Protein AF-A0A930WWF2-F1 (afdb_monomer_lite)

Sequence (148 aa):
MKTGYKEMLRNRLPDYVDLALKWCKVKELWINHVYDSQINIYADKQERYNATRIALGLSSKERIFKFEDSIDWVWVSEEEKERLKPAIGWINFFKANFPYIENKWKVNLSLGKTEQEFIDELSSGYLKTVNDSVKNKLAVFITNYLKK

Foldseek 3Di:
DDDDLLVLLQPLADPLLNLLCVVLVCSVVLSVQLCVPFQVPDPDPVSSVQSSCVLRCNDPPGNDHDSVVSGPPVPDDPVSCVSCVSSNVSSVLCVVCVVVLLVVLVVCVVVVHDLVVSLVCCLVPSCVVPDPVCSSVSSVSSSVSSVD

Secondary structure (DSSP, 8-state):
---SHHHHHHHSS-HHHHHHHHHTT-HHHHHHHHIIIIITT-SSHHHHHHHHHHHTT--SS-----TTTTS-TTSS-HHHHHHHHHHHHHHHHHHHHHHHHHHHHHHHHHTT--HHHHHHHHHHTTTTTS-HHHHHHHHHHHHHHHT-

Structure (mmCIF, N/CA/C/O backbone):
data_AF-A0A930WWF2-F1
#
_entry.id   AF-A0A930WWF2-F1
#
loop_
_atom_site.group_PDB
_atom_site.id
_atom_site.type_symbol
_atom_site.label_atom_id
_atom_site.label_alt_id
_atom_site.label_comp_id
_atom_site.label_asym_id
_atom_site.label_entity_id
_atom_site.label_seq_id
_atom_site.pdbx_PDB_ins_code
_atom_site.Cartn_x
_atom_site.Cartn_y
_atom_site.Cartn_z
_atom_site.occupancy
_atom_site.B_iso_or_equiv
_atom_site.auth_seq_id
_atom_site.auth_comp_id
_atom_site.auth_asym_id
_atom_site.auth_atom_id
_atom_site.pdbx_PDB_model_num
ATOM 1 N N . MET A 1 1 ? 1.143 21.189 -9.624 1.00 46.91 1 MET A N 1
ATOM 2 C CA . MET A 1 1 ? 0.984 19.718 -9.560 1.00 46.91 1 MET A CA 1
ATOM 3 C C . MET A 1 1 ? 2.210 19.080 -10.180 1.00 46.91 1 MET A C 1
ATOM 5 O O . MET A 1 1 ? 2.611 19.525 -11.248 1.00 46.91 1 MET A O 1
ATOM 9 N N . LYS A 1 2 ? 2.823 18.088 -9.525 1.00 57.47 2 LYS A N 1
ATOM 10 C CA . LYS A 1 2 ? 3.831 17.254 -10.192 1.00 57.47 2 LYS A CA 1
ATOM 11 C C . LYS A 1 2 ? 3.114 16.425 -11.266 1.00 57.47 2 LYS A C 1
ATOM 13 O O . LYS A 1 2 ? 1.970 16.028 -11.065 1.00 57.47 2 LYS A O 1
ATOM 18 N N . THR A 1 3 ? 3.735 16.238 -12.423 1.00 73.44 3 THR A N 1
ATOM 19 C CA . THR A 1 3 ? 3.170 15.503 -13.566 1.00 73.44 3 THR A CA 1
ATOM 20 C C . THR A 1 3 ? 4.137 14.392 -13.984 1.00 73.44 3 THR A C 1
ATOM 22 O O . THR A 1 3 ? 5.328 14.464 -13.690 1.00 73.44 3 THR A O 1
ATOM 25 N N . GLY A 1 4 ? 3.630 13.338 -14.636 1.00 89.25 4 GLY A N 1
ATOM 26 C CA . GLY A 1 4 ? 4.449 12.246 -15.184 1.00 89.25 4 GLY A CA 1
ATOM 27 C C . GLY A 1 4 ? 4.022 10.842 -14.745 1.00 89.25 4 GLY A C 1
ATOM 28 O O . GLY A 1 4 ? 3.125 10.669 -13.921 1.00 89.25 4 GLY A O 1
ATOM 29 N N . TYR A 1 5 ? 4.678 9.823 -15.304 1.00 93.06 5 TYR A N 1
ATOM 30 C CA . TYR A 1 5 ? 4.306 8.417 -15.101 1.00 93.06 5 TYR A CA 1
ATOM 31 C C . TYR A 1 5 ? 4.549 7.928 -13.667 1.00 93.06 5 TYR A C 1
ATOM 33 O O . TYR A 1 5 ? 3.675 7.276 -13.103 1.00 93.06 5 TYR A O 1
ATOM 41 N N . LYS A 1 6 ? 5.658 8.327 -13.019 1.00 94.44 6 LYS A N 1
ATOM 42 C CA . LYS A 1 6 ? 5.884 8.046 -11.585 1.00 94.44 6 LYS A CA 1
ATOM 43 C C . LYS A 1 6 ? 4.781 8.641 -10.701 1.00 94.44 6 LYS A C 1
ATOM 45 O O . LYS A 1 6 ? 4.372 8.030 -9.720 1.00 94.44 6 LYS A O 1
ATOM 50 N N . GLU A 1 7 ? 4.259 9.809 -11.069 1.00 94.19 7 GLU A N 1
ATOM 51 C CA . GLU A 1 7 ? 3.162 10.450 -10.340 1.00 94.19 7 GLU A CA 1
ATOM 52 C C . GLU A 1 7 ? 1.825 9.727 -10.568 1.00 94.19 7 GLU A C 1
ATOM 54 O O . GLU A 1 7 ? 1.034 9.571 -9.639 1.00 94.19 7 GLU A O 1
ATOM 59 N N . MET A 1 8 ? 1.588 9.209 -11.779 1.00 93.44 8 MET A N 1
ATOM 60 C CA . MET A 1 8 ? 0.450 8.324 -12.045 1.00 93.44 8 MET A CA 1
ATOM 61 C C . MET A 1 8 ? 0.525 7.043 -11.211 1.00 93.44 8 MET A C 1
ATOM 63 O O . MET A 1 8 ? -0.476 6.686 -10.594 1.00 93.44 8 MET A O 1
ATOM 67 N N . LEU A 1 9 ? 1.696 6.395 -11.149 1.00 94.31 9 LEU A N 1
ATOM 68 C CA . LEU A 1 9 ? 1.925 5.232 -10.287 1.00 94.31 9 LEU A CA 1
ATOM 69 C C . LEU A 1 9 ? 1.640 5.569 -8.818 1.00 94.31 9 LEU A C 1
ATOM 71 O O . LEU A 1 9 ? 0.973 4.812 -8.124 1.00 94.31 9 LEU A O 1
ATOM 75 N N . ARG A 1 10 ? 2.084 6.739 -8.348 1.00 94.12 10 ARG A N 1
ATOM 76 C CA . ARG A 1 10 ? 1.896 7.176 -6.959 1.00 94.12 10 ARG A CA 1
ATOM 77 C C . ARG A 1 10 ? 0.430 7.389 -6.579 1.00 94.12 10 ARG A C 1
ATOM 79 O O . ARG A 1 10 ? 0.071 7.077 -5.442 1.00 94.12 10 ARG A O 1
ATOM 86 N N . ASN A 1 11 ? -0.375 7.929 -7.491 1.00 91.81 11 ASN A N 1
ATOM 87 C CA . ASN A 1 11 ? -1.706 8.466 -7.181 1.00 91.81 11 ASN A CA 1
ATOM 88 C C . ASN A 1 11 ? -2.867 7.554 -7.593 1.00 91.81 11 ASN A C 1
ATOM 90 O O . ASN A 1 11 ? -4.007 7.846 -7.251 1.00 91.81 11 ASN A O 1
ATOM 94 N N . ARG A 1 12 ? -2.610 6.495 -8.367 1.00 91.44 12 ARG A N 1
ATOM 95 C CA . ARG A 1 12 ? -3.663 5.632 -8.931 1.00 91.44 12 ARG A CA 1
ATOM 96 C C . ARG A 1 12 ? -3.613 4.189 -8.437 1.00 91.44 12 ARG A C 1
ATOM 98 O O . ARG A 1 12 ? -4.294 3.336 -9.000 1.00 91.44 12 ARG A O 1
ATOM 105 N N . LEU A 1 13 ? -2.805 3.912 -7.417 1.00 92.19 13 LEU A N 1
ATOM 106 C CA . LEU A 1 13 ? -2.855 2.630 -6.724 1.00 92.19 13 LEU A CA 1
ATOM 107 C C . LEU A 1 13 ? -4.191 2.482 -5.986 1.00 92.19 13 LEU A C 1
ATOM 109 O O . LEU A 1 13 ? -4.679 3.468 -5.433 1.00 92.19 13 LEU A O 1
ATOM 113 N N . PRO A 1 14 ? -4.753 1.265 -5.907 1.00 92.06 14 PRO A N 1
ATOM 114 C CA . PRO A 1 14 ? -5.825 0.987 -4.963 1.00 92.06 14 PRO A CA 1
ATOM 115 C C . PRO A 1 14 ? -5.379 1.294 -3.527 1.00 92.06 14 PRO A C 1
ATOM 117 O O . PRO A 1 14 ? -4.242 0.987 -3.159 1.00 92.06 14 PRO A O 1
ATOM 120 N N . ASP A 1 15 ? -6.278 1.822 -2.696 1.00 93.38 15 ASP A N 1
ATOM 121 C CA . ASP A 1 15 ? -5.940 2.256 -1.331 1.00 93.38 15 ASP A CA 1
ATOM 122 C C . ASP A 1 15 ? -5.328 1.147 -0.476 1.00 93.38 15 ASP A C 1
ATOM 124 O O . ASP A 1 15 ? -4.355 1.371 0.240 1.00 93.38 15 ASP A O 1
ATOM 128 N N . TYR A 1 16 ? -5.837 -0.083 -0.599 1.00 94.06 16 TYR A N 1
ATOM 129 C CA . TYR A 1 16 ? -5.299 -1.228 0.138 1.00 94.06 16 TYR A CA 1
ATOM 130 C C . TYR A 1 16 ? -3.843 -1.552 -0.246 1.00 94.06 16 TYR A C 1
ATOM 132 O O . TYR A 1 16 ? -3.081 -2.039 0.590 1.00 94.06 16 TYR A O 1
ATOM 140 N N . VAL A 1 17 ? -3.440 -1.270 -1.491 1.00 95.38 17 VAL A N 1
ATOM 141 C CA . VAL A 1 17 ? -2.053 -1.429 -1.953 1.00 95.38 17 VAL A CA 1
ATOM 142 C C . VAL A 1 17 ? -1.206 -0.281 -1.441 1.00 95.38 17 VAL A C 1
ATOM 144 O O . VAL A 1 17 ? -0.135 -0.504 -0.883 1.00 95.38 17 VAL A O 1
ATOM 147 N N . ASP A 1 18 ? -1.685 0.950 -1.608 1.00 96.38 18 ASP A N 1
ATOM 148 C CA . ASP A 1 18 ? -0.965 2.139 -1.168 1.00 96.38 18 ASP A CA 1
ATOM 149 C C . ASP A 1 18 ? -0.665 2.101 0.338 1.00 96.38 18 ASP A C 1
ATOM 151 O O . ASP A 1 18 ? 0.469 2.343 0.764 1.00 96.38 18 ASP A O 1
ATOM 155 N N . LEU A 1 19 ? -1.662 1.718 1.136 1.00 96.38 19 LEU A N 1
ATOM 156 C CA . LEU A 1 19 ? -1.537 1.510 2.572 1.00 96.38 19 LEU A CA 1
ATOM 157 C C . LEU A 1 19 ? -0.465 0.463 2.902 1.00 96.38 19 LEU A C 1
ATOM 159 O O . LEU A 1 19 ? 0.412 0.732 3.726 1.00 96.38 19 LEU A O 1
ATOM 163 N N . ALA A 1 20 ? -0.485 -0.692 2.229 1.00 96.94 20 ALA A N 1
ATOM 164 C CA . ALA A 1 20 ? 0.494 -1.758 2.434 1.00 96.94 20 ALA A CA 1
ATOM 165 C C . ALA A 1 20 ? 1.925 -1.311 2.096 1.00 96.94 20 ALA A C 1
ATOM 167 O O . ALA A 1 20 ? 2.848 -1.518 2.882 1.00 96.94 20 ALA A O 1
ATOM 168 N N . LEU A 1 21 ? 2.121 -0.648 0.953 1.00 97.38 21 LEU A N 1
ATOM 169 C CA . LEU A 1 21 ? 3.445 -0.196 0.522 1.00 97.38 21 LEU A CA 1
ATOM 170 C C . LEU A 1 21 ? 4.007 0.907 1.418 1.00 97.38 21 LEU A C 1
ATOM 172 O O . LEU A 1 21 ? 5.219 0.956 1.649 1.00 97.38 21 LEU A O 1
ATOM 176 N N . LYS A 1 22 ? 3.145 1.790 1.935 1.00 97.25 22 LYS A N 1
ATOM 177 C CA . LYS A 1 22 ? 3.526 2.796 2.934 1.00 97.25 22 LYS A CA 1
ATOM 178 C C . LYS A 1 22 ? 3.883 2.146 4.268 1.00 97.25 22 LYS A C 1
ATOM 180 O O . LYS A 1 22 ? 4.902 2.517 4.846 1.00 97.25 22 LYS A O 1
ATOM 185 N N . TRP A 1 23 ? 3.102 1.163 4.718 1.00 96.69 23 TRP A N 1
ATOM 186 C CA . TRP A 1 23 ? 3.387 0.406 5.938 1.00 96.69 23 TRP A CA 1
ATOM 187 C C . TRP A 1 23 ? 4.745 -0.300 5.860 1.00 96.69 23 TRP A C 1
ATOM 189 O O . TRP A 1 23 ? 5.579 -0.159 6.753 1.00 96.69 23 TRP A O 1
ATOM 199 N N . CYS A 1 24 ? 5.013 -0.971 4.739 1.00 96.44 24 CYS A N 1
ATOM 200 C CA . CYS A 1 24 ? 6.282 -1.645 4.473 1.00 96.44 24 CYS A CA 1
ATOM 201 C C . CYS A 1 24 ? 7.433 -0.695 4.104 1.00 96.44 24 CYS A C 1
ATOM 203 O O . CYS A 1 24 ? 8.563 -1.149 3.962 1.00 96.44 24 CYS A O 1
ATOM 205 N N . LYS A 1 25 ? 7.181 0.612 3.946 1.00 96.94 25 LYS A N 1
ATOM 206 C CA . LYS A 1 25 ? 8.174 1.616 3.514 1.00 96.94 25 LYS A CA 1
ATOM 207 C C . LYS A 1 25 ? 8.854 1.276 2.176 1.00 96.94 25 LYS A C 1
ATOM 209 O O . LYS A 1 25 ? 10.035 1.562 1.979 1.00 96.94 25 LYS A O 1
ATOM 214 N N . VAL A 1 26 ? 8.100 0.698 1.241 1.00 97.06 26 VAL A N 1
ATOM 215 C CA . VAL A 1 26 ? 8.591 0.288 -0.092 1.00 97.06 26 VAL A CA 1
ATOM 216 C C . VAL A 1 26 ? 7.855 0.948 -1.255 1.00 97.06 26 VAL A C 1
ATOM 218 O O . VAL A 1 26 ? 8.127 0.627 -2.406 1.00 97.06 26 VAL A O 1
ATOM 221 N N . LYS A 1 27 ? 6.957 1.907 -0.995 1.00 96.50 27 LYS A N 1
ATOM 222 C CA . LYS A 1 27 ? 6.205 2.591 -2.062 1.00 96.50 27 LYS A CA 1
ATOM 223 C C . LYS A 1 27 ? 7.112 3.211 -3.129 1.00 96.50 27 LYS A C 1
ATOM 225 O O . LYS A 1 27 ? 6.907 2.976 -4.312 1.00 96.50 27 LYS A O 1
ATOM 230 N N . GLU A 1 28 ? 8.111 3.986 -2.719 1.00 96.31 28 GLU A N 1
ATOM 231 C CA . GLU A 1 28 ? 9.032 4.636 -3.663 1.00 96.31 28 GLU A CA 1
ATOM 232 C C . GLU A 1 28 ? 9.933 3.628 -4.381 1.00 96.31 28 GLU A C 1
ATOM 234 O O . GLU A 1 28 ? 10.214 3.798 -5.564 1.00 96.31 28 GLU A O 1
ATOM 239 N N . LEU A 1 29 ? 10.319 2.548 -3.694 1.00 96.06 29 LEU A N 1
ATOM 240 C CA . LEU A 1 29 ? 11.078 1.457 -4.296 1.00 96.06 29 LEU A CA 1
ATOM 241 C C . LEU A 1 29 ? 10.278 0.797 -5.427 1.00 96.06 29 LEU A C 1
ATOM 243 O O . LEU A 1 29 ? 10.770 0.697 -6.545 1.00 96.06 29 LEU A O 1
ATOM 247 N N . TRP A 1 30 ? 9.016 0.444 -5.167 1.00 96.31 30 TRP A N 1
ATOM 248 C CA . TRP A 1 30 ? 8.116 -0.105 -6.183 1.00 96.31 30 TRP A CA 1
ATOM 249 C C . TRP A 1 30 ? 7.898 0.871 -7.351 1.00 96.31 30 TRP A C 1
ATOM 251 O O . TRP A 1 30 ? 8.012 0.468 -8.504 1.00 96.31 30 TRP A O 1
ATOM 261 N N . ILE A 1 31 ? 7.645 2.161 -7.080 1.00 96.56 31 ILE A N 1
ATOM 262 C CA . ILE A 1 31 ? 7.452 3.176 -8.135 1.00 96.56 31 ILE A CA 1
ATOM 263 C C . ILE A 1 31 ? 8.671 3.251 -9.056 1.00 96.56 31 ILE A C 1
ATOM 265 O O . ILE A 1 31 ? 8.510 3.321 -10.275 1.00 96.56 31 ILE A O 1
ATOM 269 N N . ASN A 1 32 ? 9.875 3.282 -8.482 1.00 95.50 32 ASN A N 1
ATOM 270 C CA . ASN A 1 32 ? 11.103 3.356 -9.262 1.00 95.50 32 ASN A CA 1
ATOM 271 C C . ASN A 1 32 ? 11.305 2.078 -10.073 1.00 95.50 32 ASN A C 1
ATOM 273 O O . ASN A 1 32 ? 11.448 2.180 -11.286 1.00 95.50 32 ASN A O 1
ATOM 277 N N . HIS A 1 33 ? 11.174 0.904 -9.445 1.00 94.62 33 HIS A N 1
ATOM 278 C CA . HIS A 1 33 ? 11.312 -0.381 -10.132 1.00 94.62 33 HIS A CA 1
ATOM 279 C C . HIS A 1 33 ? 10.372 -0.502 -11.329 1.00 94.62 33 HIS A C 1
ATOM 281 O O . HIS A 1 33 ? 10.817 -0.756 -12.444 1.00 94.62 33 HIS A O 1
ATOM 287 N N . VAL A 1 34 ? 9.071 -0.268 -11.132 1.00 94.31 34 VAL A N 1
ATOM 288 C CA . VAL A 1 34 ? 8.071 -0.360 -12.209 1.00 94.31 34 VAL A CA 1
ATOM 289 C C . VAL A 1 34 ? 8.344 0.666 -13.302 1.00 94.31 34 VAL A C 1
ATOM 291 O O . VAL A 1 34 ? 8.238 0.359 -14.488 1.00 94.31 34 VAL A O 1
ATOM 294 N N . TYR A 1 35 ? 8.714 1.890 -12.926 1.00 95.25 35 TYR A N 1
ATOM 295 C CA . TYR A 1 35 ? 9.035 2.909 -13.913 1.00 95.25 35 TYR A CA 1
ATOM 296 C C . TYR A 1 35 ? 10.253 2.523 -14.753 1.00 95.25 35 TYR A C 1
ATOM 298 O O . TYR A 1 35 ? 10.172 2.590 -15.976 1.00 95.25 35 TYR A O 1
ATOM 306 N N . ASP A 1 36 ? 11.348 2.109 -14.124 1.00 94.19 36 ASP A N 1
ATOM 307 C CA . ASP A 1 36 ? 12.608 1.842 -14.814 1.00 94.19 36 ASP A CA 1
ATOM 308 C C . ASP A 1 36 ? 12.540 0.544 -15.638 1.00 94.19 36 ASP A C 1
ATOM 310 O O . ASP A 1 36 ? 12.986 0.538 -16.784 1.00 94.19 36 ASP A O 1
ATOM 314 N N . SER A 1 37 ? 11.903 -0.512 -15.116 1.00 92.44 37 SER A N 1
ATOM 315 C CA . SER A 1 37 ? 11.814 -1.824 -15.785 1.00 92.44 37 SER A CA 1
ATOM 316 C C . SER A 1 37 ? 10.727 -1.921 -16.860 1.00 92.44 37 SER A C 1
ATOM 318 O O . SER A 1 37 ? 10.909 -2.637 -17.839 1.00 92.44 37 SER A O 1
ATOM 320 N N . GLN A 1 38 ? 9.596 -1.221 -16.708 1.00 91.50 38 GLN A N 1
ATOM 321 C CA . GLN A 1 38 ? 8.413 -1.460 -17.553 1.00 91.50 38 GLN A CA 1
ATOM 322 C C . GLN A 1 38 ? 7.912 -0.229 -18.304 1.00 91.50 38 GLN A C 1
ATOM 324 O O . GLN A 1 38 ? 7.136 -0.377 -19.243 1.00 91.50 38 GLN A O 1
ATOM 329 N N . ILE A 1 39 ? 8.296 0.989 -17.911 1.00 93.25 39 ILE A N 1
ATOM 330 C CA . ILE A 1 39 ? 7.771 2.217 -18.531 1.00 93.25 39 ILE A CA 1
ATOM 331 C C . ILE A 1 39 ? 8.872 2.927 -19.312 1.00 93.25 39 ILE A C 1
ATOM 333 O O . ILE A 1 39 ? 8.710 3.207 -20.495 1.00 93.25 39 ILE A O 1
ATOM 337 N N . ASN A 1 40 ? 10.004 3.215 -18.675 1.00 94.56 40 ASN A N 1
ATOM 338 C CA . ASN A 1 40 ? 11.070 4.038 -19.240 1.00 94.56 40 ASN A CA 1
ATOM 339 C C . ASN A 1 40 ? 11.802 3.375 -20.420 1.00 94.56 40 ASN A C 1
ATOM 341 O O . ASN A 1 40 ? 12.489 4.069 -21.165 1.00 94.56 40 ASN A O 1
ATOM 345 N N . ILE A 1 41 ? 11.613 2.065 -20.610 1.00 92.88 41 ILE A N 1
ATOM 346 C CA . ILE A 1 41 ? 12.157 1.289 -21.733 1.00 92.88 41 ILE A CA 1
ATOM 347 C C . ILE A 1 41 ? 11.600 1.728 -23.093 1.00 92.88 41 ILE A C 1
ATOM 349 O O . ILE A 1 41 ? 12.273 1.591 -24.111 1.00 92.88 41 ILE A O 1
ATOM 353 N N . TYR A 1 42 ? 10.384 2.277 -23.124 1.00 93.00 42 TYR A N 1
ATOM 354 C CA . TYR A 1 42 ? 9.748 2.723 -24.360 1.00 93.00 42 TYR A CA 1
ATOM 355 C C . TYR A 1 42 ? 10.220 4.129 -24.719 1.00 93.00 42 TYR A C 1
ATOM 357 O O . TYR A 1 42 ? 10.305 4.997 -23.849 1.00 93.00 42 TYR A O 1
ATOM 365 N N . ALA A 1 43 ? 10.501 4.399 -25.992 1.00 91.38 43 ALA A N 1
ATOM 366 C CA . ALA A 1 43 ? 10.800 5.757 -26.455 1.00 91.38 43 ALA A CA 1
ATOM 367 C C . ALA A 1 43 ? 9.515 6.579 -26.658 1.00 91.38 43 ALA A C 1
ATOM 369 O O . ALA A 1 43 ? 9.493 7.779 -26.375 1.00 91.38 43 ALA A O 1
ATOM 370 N N . ASP A 1 44 ? 8.439 5.926 -27.106 1.00 95.31 44 ASP A N 1
ATOM 371 C CA . ASP A 1 44 ? 7.179 6.578 -27.434 1.00 95.31 44 ASP A CA 1
ATOM 372 C C . ASP A 1 44 ? 6.329 6.915 -26.195 1.00 95.31 44 ASP A C 1
ATOM 374 O O . ASP A 1 44 ? 6.254 6.186 -25.201 1.00 95.31 44 ASP A O 1
ATOM 378 N N . LYS A 1 45 ? 5.643 8.060 -26.258 1.00 92.56 45 LYS A N 1
ATOM 379 C CA . LYS A 1 45 ? 4.820 8.567 -25.156 1.00 92.56 45 LYS A CA 1
ATOM 380 C C . LYS A 1 45 ? 3.543 7.741 -24.965 1.00 92.56 45 LYS A C 1
ATOM 382 O O . LYS A 1 45 ? 3.132 7.526 -23.823 1.00 92.56 45 LYS A O 1
ATOM 387 N N . GLN A 1 46 ? 2.905 7.308 -26.049 1.00 92.56 46 GLN A N 1
ATOM 388 C CA . GLN A 1 46 ? 1.682 6.513 -25.992 1.00 92.56 46 GLN A CA 1
ATOM 389 C C . GLN A 1 46 ? 1.971 5.108 -25.452 1.00 92.56 46 GLN A C 1
ATOM 391 O O . GLN A 1 46 ? 1.204 4.607 -24.628 1.00 92.56 46 GLN A O 1
ATOM 396 N N . GLU A 1 47 ? 3.100 4.511 -25.831 1.00 92.44 47 GLU A N 1
ATOM 397 C CA . GLU A 1 47 ? 3.586 3.245 -25.273 1.00 92.44 47 GLU A CA 1
ATOM 398 C C . GLU A 1 47 ? 3.832 3.349 -23.764 1.00 92.44 47 GLU A C 1
ATOM 400 O O . GLU A 1 47 ? 3.260 2.568 -23.001 1.00 92.44 47 GLU A O 1
ATOM 405 N N . ARG A 1 48 ? 4.564 4.375 -23.299 1.00 93.31 48 ARG A N 1
ATOM 406 C CA . ARG A 1 48 ? 4.761 4.636 -21.856 1.00 93.31 48 ARG A CA 1
ATOM 407 C C . ARG A 1 48 ? 3.442 4.784 -21.104 1.00 93.31 48 ARG A C 1
ATOM 409 O O . ARG A 1 48 ? 3.280 4.255 -20.001 1.00 93.31 48 ARG A O 1
ATOM 416 N N . TYR A 1 49 ? 2.489 5.509 -21.686 1.00 92.25 49 TYR A N 1
ATOM 417 C CA . TYR A 1 49 ? 1.164 5.689 -21.101 1.00 92.25 49 TYR A CA 1
ATOM 418 C C . TYR A 1 49 ? 0.400 4.362 -21.002 1.00 92.25 49 TYR A C 1
ATOM 420 O O . TYR A 1 49 ? -0.160 4.054 -19.947 1.00 92.25 49 TYR A O 1
ATOM 428 N N . ASN A 1 50 ? 0.415 3.551 -22.061 1.00 90.50 50 ASN A N 1
ATOM 429 C CA . ASN A 1 50 ? -0.220 2.236 -22.081 1.00 90.50 50 ASN A CA 1
ATOM 430 C C . ASN A 1 50 ? 0.427 1.282 -21.064 1.00 90.50 50 ASN A C 1
ATOM 432 O O . ASN A 1 50 ? -0.295 0.675 -20.273 1.00 90.50 50 ASN A O 1
ATOM 436 N N . ALA A 1 51 ? 1.760 1.223 -21.009 1.00 91.06 51 ALA A N 1
ATOM 437 C CA . ALA A 1 51 ? 2.507 0.433 -20.030 1.00 91.06 51 ALA A CA 1
ATOM 438 C C . ALA A 1 51 ? 2.160 0.840 -18.589 1.00 91.06 51 ALA A C 1
ATOM 440 O O . ALA A 1 51 ? 1.829 -0.005 -17.759 1.00 91.06 51 ALA A O 1
ATOM 441 N N . THR A 1 52 ? 2.100 2.148 -18.312 1.00 92.25 52 THR A N 1
ATOM 442 C CA . THR A 1 52 ? 1.683 2.671 -16.998 1.00 92.25 52 THR A CA 1
ATOM 443 C C . THR A 1 52 ? 0.273 2.203 -16.624 1.00 92.25 52 THR A C 1
ATOM 445 O O . THR A 1 52 ? 0.012 1.840 -15.478 1.00 92.25 52 THR A O 1
ATOM 448 N N . ARG A 1 53 ? -0.667 2.203 -17.578 1.00 90.19 53 ARG A N 1
ATOM 449 C CA . ARG A 1 53 ? -2.037 1.726 -17.335 1.00 90.19 53 ARG A CA 1
ATOM 450 C C . ARG A 1 53 ? -2.098 0.226 -17.079 1.00 90.19 53 ARG A C 1
ATOM 452 O O . ARG A 1 53 ? -2.909 -0.188 -16.257 1.00 90.19 53 ARG A O 1
ATOM 459 N N . ILE A 1 54 ? -1.286 -0.562 -17.780 1.00 88.94 54 ILE A N 1
ATOM 460 C CA . ILE A 1 54 ? -1.191 -2.012 -17.580 1.00 88.94 54 ILE A CA 1
ATOM 461 C C . ILE A 1 54 ? -0.665 -2.304 -16.174 1.00 88.94 54 ILE A C 1
ATOM 463 O O . ILE A 1 54 ? -1.341 -3.006 -15.427 1.00 88.94 54 ILE A O 1
ATOM 467 N N . ALA A 1 55 ? 0.444 -1.674 -15.771 1.00 89.25 55 ALA A N 1
ATOM 468 C CA . ALA A 1 55 ? 1.023 -1.836 -14.435 1.00 89.25 55 ALA A CA 1
ATOM 469 C C . ALA A 1 55 ? 0.038 -1.473 -13.309 1.00 89.25 55 ALA A C 1
ATOM 471 O O . ALA A 1 55 ? 0.036 -2.086 -12.247 1.00 89.25 55 ALA A O 1
ATOM 472 N N . LEU A 1 56 ? -0.842 -0.496 -13.547 1.00 89.56 56 LEU A N 1
ATOM 473 C CA . LEU A 1 56 ? -1.884 -0.084 -12.603 1.00 89.56 56 LEU A CA 1
ATOM 474 C C . LEU A 1 56 ? -3.162 -0.942 -12.651 1.00 89.56 56 LEU A C 1
ATOM 476 O O . LEU A 1 56 ? -4.101 -0.661 -11.909 1.00 89.56 56 LEU A O 1
ATOM 480 N N . GLY A 1 57 ? -3.249 -1.951 -13.522 1.00 86.50 57 GLY A N 1
ATOM 481 C CA . GLY A 1 57 ? -4.483 -2.723 -13.712 1.00 86.50 57 GLY A CA 1
ATOM 482 C C . GLY A 1 57 ? -5.649 -1.878 -14.246 1.00 86.50 57 GLY A C 1
ATOM 483 O O . GLY A 1 57 ? -6.812 -2.194 -14.012 1.00 86.50 57 GLY A O 1
ATOM 484 N N . LEU A 1 58 ? -5.350 -0.780 -14.952 1.00 83.69 58 LEU A N 1
ATOM 485 C CA . LEU A 1 58 ? -6.319 0.141 -15.563 1.00 83.69 58 LEU A CA 1
ATOM 486 C C . LEU A 1 58 ? -6.554 -0.170 -17.051 1.00 83.69 58 LEU A C 1
ATOM 488 O O . LEU A 1 58 ? -7.091 0.663 -17.791 1.00 83.69 58 LEU A O 1
ATOM 492 N N . SER A 1 59 ? -6.102 -1.328 -17.534 1.00 72.25 59 SER A N 1
ATOM 493 C CA . SER A 1 59 ? -6.323 -1.747 -18.918 1.00 72.25 59 SER A CA 1
ATOM 494 C C . SER A 1 59 ? -7.816 -1.999 -19.185 1.00 72.25 59 SER A C 1
ATOM 496 O O . SER A 1 59 ? -8.595 -2.272 -18.273 1.00 72.25 59 SER A O 1
ATOM 498 N N . SER A 1 60 ? -8.245 -1.889 -20.443 1.00 60.16 60 SER A N 1
ATOM 499 C CA . SER A 1 60 ? -9.652 -2.072 -20.826 1.00 60.16 60 SER A CA 1
ATOM 500 C C . SER A 1 60 ? -10.138 -3.523 -20.745 1.00 60.16 60 SER A C 1
ATOM 502 O O . SER A 1 60 ? -11.346 -3.737 -20.806 1.00 60.16 60 SER A O 1
ATOM 504 N N . LYS A 1 61 ? -9.230 -4.501 -20.619 1.00 62.00 61 LYS A N 1
ATOM 505 C CA . LYS A 1 61 ? -9.548 -5.931 -20.747 1.00 62.00 61 LYS A CA 1
ATOM 506 C C . LYS A 1 61 ? -9.581 -6.686 -19.414 1.00 62.00 61 LYS A C 1
ATOM 508 O O . LYS A 1 61 ? -10.372 -7.608 -19.299 1.00 62.00 61 LYS A O 1
ATOM 513 N N . GLU A 1 62 ? -8.849 -6.240 -18.389 1.00 52.91 62 GLU A N 1
ATOM 514 C CA . GLU A 1 62 ? -8.946 -6.763 -17.015 1.00 52.91 62 GLU A CA 1
ATOM 515 C C . GLU A 1 62 ? -8.659 -5.647 -15.992 1.00 52.91 62 GLU A C 1
ATOM 517 O O . GLU A 1 62 ? -7.646 -4.950 -16.093 1.00 52.91 62 GLU A O 1
ATOM 522 N N . ARG A 1 63 ? -9.568 -5.459 -15.020 1.00 67.50 63 ARG A N 1
ATOM 523 C CA . ARG A 1 63 ? -9.562 -4.357 -14.031 1.00 67.50 63 ARG A CA 1
ATOM 524 C C . ARG A 1 63 ? -9.072 -4.785 -12.644 1.00 67.50 63 ARG A C 1
ATOM 526 O O . ARG A 1 63 ? -9.701 -4.456 -11.639 1.00 67.50 63 ARG A O 1
ATOM 533 N N . ILE A 1 64 ? -8.010 -5.579 -12.559 1.00 77.69 64 ILE A N 1
ATOM 534 C CA . ILE A 1 64 ? -7.501 -6.037 -11.260 1.00 77.69 64 ILE A CA 1
ATOM 535 C C . ILE A 1 64 ? -6.014 -5.730 -11.175 1.00 77.69 64 ILE A C 1
ATOM 537 O O . ILE A 1 64 ? -5.213 -6.291 -11.915 1.00 77.69 64 ILE A O 1
ATOM 541 N N . PHE A 1 65 ? -5.645 -4.853 -10.241 1.00 84.44 65 PHE A N 1
ATOM 542 C CA . PHE A 1 65 ? -4.248 -4.651 -9.884 1.00 84.44 65 PHE A CA 1
ATOM 543 C C . PHE A 1 65 ? -3.712 -5.908 -9.188 1.00 84.44 65 PHE A C 1
ATOM 545 O O . PHE A 1 65 ? -4.220 -6.311 -8.133 1.00 84.44 65 PHE A O 1
ATOM 552 N N . LYS A 1 66 ? -2.677 -6.510 -9.774 1.00 86.88 66 LYS A N 1
ATOM 553 C CA . LYS A 1 66 ? -1.948 -7.653 -9.222 1.00 86.88 66 LYS A CA 1
ATOM 554 C C . LYS A 1 66 ? -0.537 -7.194 -8.872 1.00 86.88 66 LYS A C 1
ATOM 556 O O . LYS A 1 66 ? 0.273 -6.941 -9.754 1.00 86.88 66 LYS A O 1
ATOM 561 N N . PHE A 1 67 ? -0.268 -7.034 -7.578 1.00 89.69 67 PHE A N 1
ATOM 562 C CA . PHE A 1 67 ? 1.001 -6.472 -7.113 1.00 89.69 67 PHE A CA 1
ATOM 563 C C . PHE A 1 67 ? 2.204 -7.324 -7.516 1.00 89.69 67 PHE A C 1
ATOM 565 O O . PHE A 1 67 ? 3.192 -6.786 -8.004 1.00 89.69 67 PHE A O 1
ATOM 572 N N . GLU A 1 68 ? 2.107 -8.639 -7.335 1.00 89.88 68 GLU A N 1
ATOM 573 C CA . GLU A 1 68 ? 3.187 -9.574 -7.660 1.00 89.88 68 GLU A CA 1
ATOM 574 C C . GLU A 1 68 ? 3.536 -9.528 -9.147 1.00 89.88 68 GLU A C 1
ATOM 576 O O . GLU A 1 68 ? 4.710 -9.417 -9.482 1.00 89.88 68 GLU A O 1
ATOM 581 N N . ASP A 1 69 ? 2.520 -9.493 -10.011 1.00 89.00 69 ASP A N 1
ATOM 582 C CA . ASP A 1 69 ? 2.681 -9.393 -11.467 1.00 89.00 69 ASP A CA 1
ATOM 583 C C . ASP A 1 69 ? 3.170 -8.004 -11.910 1.00 89.00 69 ASP A C 1
ATOM 585 O O . ASP A 1 69 ? 3.697 -7.851 -13.007 1.00 89.00 69 ASP A O 1
ATOM 589 N N . SER A 1 70 ? 2.996 -6.975 -11.072 1.00 88.81 70 SER A N 1
ATOM 590 C CA . SER A 1 70 ? 3.481 -5.622 -11.369 1.00 88.81 70 SER A CA 1
ATOM 591 C C . SER A 1 70 ? 4.991 -5.475 -11.179 1.00 88.81 70 SER A C 1
ATOM 593 O O . SER A 1 70 ? 5.544 -4.450 -11.566 1.00 88.81 70 SER A O 1
ATOM 595 N N . ILE A 1 71 ? 5.665 -6.451 -10.566 1.00 89.94 71 ILE A N 1
ATOM 596 C CA . ILE A 1 71 ? 7.104 -6.417 -10.305 1.00 89.94 71 ILE A CA 1
ATOM 597 C C . ILE A 1 71 ? 7.798 -7.380 -11.260 1.00 89.94 71 ILE A C 1
ATOM 599 O O . ILE A 1 71 ? 7.527 -8.578 -11.262 1.00 89.94 71 ILE A O 1
ATOM 603 N N . ASP A 1 72 ? 8.769 -6.872 -12.014 1.00 88.88 72 ASP A N 1
ATOM 604 C CA . ASP A 1 72 ? 9.666 -7.735 -12.774 1.00 88.88 72 ASP A CA 1
ATOM 605 C C . ASP A 1 72 ? 10.740 -8.340 -11.857 1.00 88.88 72 ASP A C 1
ATOM 607 O O . ASP A 1 72 ? 11.828 -7.787 -11.712 1.00 88.88 72 ASP A O 1
ATOM 611 N N . TRP A 1 73 ? 10.416 -9.461 -11.206 1.00 89.88 73 TRP A N 1
ATOM 612 C CA . TRP A 1 73 ? 11.269 -10.128 -10.214 1.00 89.88 73 TRP A CA 1
ATOM 613 C C . TRP A 1 73 ? 12.620 -10.615 -10.748 1.00 89.88 73 TRP A C 1
ATOM 615 O O . TRP A 1 73 ? 13.514 -10.887 -9.943 1.00 89.88 73 TRP A O 1
ATOM 625 N N . VAL A 1 74 ? 12.780 -10.733 -12.071 1.00 88.38 74 VAL A N 1
ATOM 626 C CA . VAL A 1 74 ? 14.060 -11.096 -12.699 1.00 88.38 74 VAL A CA 1
ATOM 627 C C . VAL A 1 74 ? 15.063 -9.949 -12.568 1.00 88.38 74 VAL A C 1
ATOM 629 O O . VAL A 1 74 ? 16.252 -10.195 -12.389 1.00 88.38 74 VAL A O 1
ATOM 632 N N . TRP A 1 75 ? 14.575 -8.708 -12.584 1.00 85.12 75 TRP A N 1
ATOM 633 C CA . TRP A 1 75 ? 15.387 -7.490 -12.546 1.00 85.12 75 TRP A CA 1
ATOM 634 C C . TRP A 1 75 ? 15.457 -6.827 -11.165 1.00 85.12 75 TRP A C 1
ATOM 636 O O . TRP A 1 75 ? 16.025 -5.748 -11.034 1.00 85.12 75 TRP A O 1
ATOM 646 N N . VAL A 1 76 ? 14.890 -7.459 -10.132 1.00 89.44 76 VAL A N 1
ATOM 647 C CA . VAL A 1 76 ? 14.977 -6.996 -8.738 1.00 89.44 76 VAL A CA 1
ATOM 648 C C . VAL A 1 76 ? 16.221 -7.602 -8.083 1.00 89.44 76 VAL A C 1
ATOM 650 O O . VAL A 1 76 ? 16.426 -8.818 -8.148 1.00 89.44 76 VAL A O 1
ATOM 653 N N . SER A 1 77 ? 17.029 -6.785 -7.409 1.00 91.19 77 SER A N 1
ATOM 654 C CA . SER A 1 77 ? 18.147 -7.277 -6.591 1.00 91.19 77 SER A CA 1
ATOM 655 C C . SER A 1 77 ? 17.658 -8.082 -5.378 1.00 91.19 77 SER A C 1
ATOM 657 O O . SER A 1 77 ? 16.523 -7.930 -4.931 1.00 91.19 77 SER A O 1
ATOM 659 N N . GLU A 1 78 ? 18.500 -8.938 -4.792 1.00 92.81 78 GLU A N 1
ATOM 660 C CA . GLU A 1 78 ? 18.083 -9.713 -3.610 1.00 92.81 78 GLU A CA 1
ATOM 661 C C . GLU A 1 78 ? 17.687 -8.813 -2.423 1.00 92.81 78 GLU A C 1
ATOM 663 O O . GLU A 1 78 ? 16.681 -9.079 -1.768 1.00 92.81 78 GLU A O 1
ATOM 668 N N . GLU A 1 79 ? 18.377 -7.685 -2.217 1.00 92.00 79 GLU A N 1
ATOM 669 C CA . GLU A 1 79 ? 18.011 -6.698 -1.189 1.00 92.00 79 GLU A CA 1
ATOM 670 C C . GLU A 1 79 ? 16.605 -6.120 -1.427 1.00 92.00 79 GLU A C 1
ATOM 672 O O . GLU A 1 79 ? 15.774 -6.029 -0.519 1.00 92.00 79 GLU A O 1
ATOM 677 N N . GLU A 1 80 ? 16.293 -5.740 -2.666 1.00 91.44 80 GLU A N 1
ATOM 678 C CA . GLU A 1 80 ? 14.970 -5.225 -3.008 1.00 91.44 80 GLU A CA 1
ATOM 679 C C . GLU A 1 80 ? 13.891 -6.307 -2.875 1.00 91.44 80 GLU A C 1
ATOM 681 O O . GLU A 1 80 ? 12.785 -6.008 -2.413 1.00 91.44 80 GLU A O 1
ATOM 686 N N . LYS A 1 81 ? 14.204 -7.571 -3.201 1.00 93.69 81 LYS A N 1
ATOM 687 C CA . LYS A 1 81 ? 13.286 -8.704 -3.002 1.00 93.69 81 LYS A CA 1
ATOM 688 C C . LYS A 1 81 ? 12.942 -8.887 -1.532 1.00 93.69 81 LYS A C 1
ATOM 690 O O . LYS A 1 81 ? 11.761 -9.033 -1.210 1.00 93.69 81 LYS A O 1
ATOM 695 N N . GLU A 1 82 ? 13.935 -8.864 -0.645 1.00 93.75 82 GLU A N 1
ATOM 696 C CA . GLU A 1 82 ? 13.727 -8.981 0.805 1.00 93.75 82 GLU A CA 1
ATOM 697 C C . GLU A 1 82 ? 12.821 -7.872 1.347 1.00 93.75 82 GLU A C 1
ATOM 699 O O . GLU A 1 82 ? 12.001 -8.106 2.237 1.00 93.75 82 GLU A O 1
ATOM 704 N N . ARG A 1 83 ? 12.905 -6.674 0.763 1.00 93.75 83 ARG A N 1
ATOM 705 C CA . ARG A 1 83 ? 12.084 -5.524 1.154 1.00 93.75 83 ARG A CA 1
ATOM 706 C C . ARG A 1 83 ? 10.672 -5.566 0.567 1.00 93.75 83 ARG A C 1
ATOM 708 O O . ARG A 1 83 ? 9.721 -5.202 1.258 1.00 93.75 83 ARG A O 1
ATOM 715 N N . LEU A 1 84 ? 10.510 -5.994 -0.688 1.00 94.00 84 LEU A N 1
ATOM 716 C CA . LEU A 1 84 ? 9.223 -6.002 -1.399 1.00 94.00 84 LEU A CA 1
ATOM 717 C C . LEU A 1 84 ? 8.339 -7.198 -1.032 1.00 94.00 84 LEU A C 1
ATOM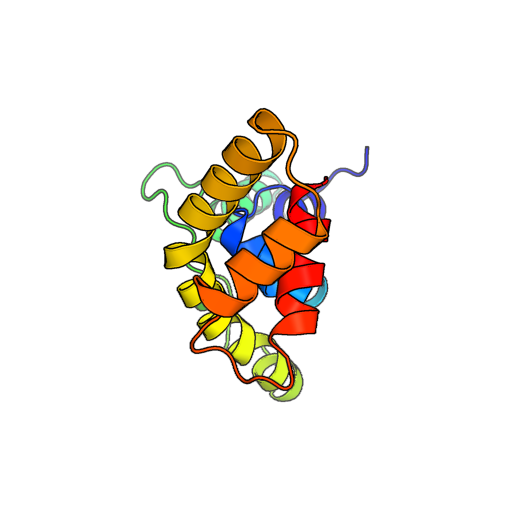 719 O O . LEU A 1 84 ? 7.123 -7.036 -0.921 1.00 94.00 84 LEU A O 1
ATOM 723 N N . LYS A 1 85 ? 8.916 -8.386 -0.806 1.00 94.12 85 LYS A N 1
ATOM 724 C CA . LYS A 1 85 ? 8.154 -9.613 -0.504 1.00 94.12 85 LYS A CA 1
ATOM 725 C C . LYS A 1 85 ? 7.187 -9.469 0.682 1.00 94.12 85 LYS A C 1
ATOM 727 O O . LYS A 1 85 ? 6.033 -9.874 0.535 1.00 94.12 85 LYS A O 1
ATOM 732 N N . PRO A 1 86 ? 7.563 -8.855 1.823 1.00 94.06 86 PRO A N 1
ATOM 733 C CA . PRO A 1 86 ? 6.637 -8.651 2.937 1.00 94.06 86 PRO A CA 1
ATOM 734 C C . PRO A 1 86 ? 5.375 -7.859 2.566 1.00 94.06 86 PRO A C 1
ATOM 736 O O . PRO A 1 86 ? 4.324 -8.071 3.174 1.00 94.06 86 PRO A O 1
ATOM 739 N N . ALA A 1 87 ? 5.445 -6.973 1.564 1.00 95.94 87 ALA A N 1
ATOM 740 C CA . ALA A 1 87 ? 4.293 -6.185 1.136 1.00 95.94 87 ALA A CA 1
ATOM 741 C C . ALA A 1 87 ? 3.169 -7.057 0.562 1.00 95.94 87 ALA A C 1
ATOM 743 O O . ALA A 1 87 ? 2.008 -6.702 0.724 1.00 95.94 87 ALA A O 1
ATOM 744 N N . ILE A 1 88 ? 3.478 -8.219 -0.025 1.00 94.81 88 ILE A N 1
ATOM 745 C CA . ILE A 1 88 ? 2.477 -9.150 -0.574 1.00 94.81 88 ILE A CA 1
ATOM 746 C C . ILE A 1 88 ? 1.484 -9.584 0.513 1.00 94.81 88 ILE A C 1
ATOM 748 O O . ILE A 1 88 ? 0.268 -9.485 0.336 1.00 94.81 88 ILE A O 1
ATOM 752 N N . GLY A 1 89 ? 1.996 -10.004 1.674 1.00 93.81 89 GLY A N 1
ATOM 753 C CA . GLY A 1 89 ? 1.165 -10.423 2.804 1.00 93.81 89 GLY A CA 1
ATOM 754 C C . GLY A 1 89 ? 0.265 -9.294 3.308 1.00 93.81 89 GLY A C 1
ATOM 755 O O . GLY A 1 89 ? -0.931 -9.497 3.518 1.00 93.81 89 GLY A O 1
ATOM 756 N N . TRP A 1 90 ? 0.813 -8.081 3.425 1.00 95.94 90 TRP A N 1
ATOM 757 C CA . TRP A 1 90 ? 0.046 -6.904 3.834 1.00 95.94 90 TRP A CA 1
ATOM 758 C C . TRP A 1 90 ? -0.997 -6.486 2.800 1.00 95.94 90 TRP A C 1
ATOM 760 O O . TRP A 1 90 ? -2.111 -6.141 3.179 1.00 95.94 90 TRP A O 1
ATOM 770 N N . ILE A 1 91 ? -0.686 -6.564 1.506 1.00 95.81 91 ILE A N 1
ATOM 771 C CA . ILE A 1 91 ? -1.639 -6.279 0.427 1.00 95.81 91 ILE A CA 1
ATOM 772 C C . ILE A 1 91 ? -2.814 -7.247 0.497 1.00 95.81 91 ILE A C 1
ATOM 774 O O . ILE A 1 91 ? -3.957 -6.804 0.438 1.00 95.81 91 ILE A O 1
ATOM 778 N N . ASN A 1 92 ? -2.559 -8.544 0.676 1.00 94.50 92 ASN A N 1
ATOM 779 C CA . ASN A 1 92 ? -3.622 -9.541 0.807 1.00 94.50 92 ASN A CA 1
ATOM 780 C C . ASN A 1 92 ? -4.466 -9.309 2.066 1.00 94.50 92 ASN A C 1
ATOM 782 O O . ASN A 1 92 ? -5.697 -9.330 1.997 1.00 94.50 92 ASN A O 1
ATOM 786 N N . PHE A 1 93 ? -3.820 -9.001 3.193 1.00 95.00 93 PHE A N 1
ATOM 787 C CA . PHE A 1 93 ? -4.508 -8.633 4.426 1.00 95.00 93 PHE A CA 1
ATOM 788 C C . PHE A 1 93 ? -5.417 -7.409 4.232 1.00 95.00 93 PHE A C 1
ATOM 790 O O . PHE A 1 93 ? -6.604 -7.456 4.560 1.00 95.00 93 PHE A O 1
ATOM 797 N N . PHE A 1 94 ? -4.894 -6.319 3.669 1.00 95.81 94 PHE A N 1
ATOM 798 C CA . PHE A 1 94 ? -5.659 -5.090 3.481 1.00 95.81 94 PHE A CA 1
ATOM 799 C C . PHE A 1 94 ? -6.713 -5.211 2.389 1.00 95.81 94 PHE A C 1
ATOM 801 O O . PHE A 1 94 ? -7.790 -4.648 2.540 1.00 95.81 94 PHE A O 1
ATOM 808 N N . LYS A 1 95 ? -6.478 -5.989 1.333 1.00 94.06 95 LYS A N 1
ATOM 809 C CA . LYS A 1 95 ? -7.492 -6.255 0.308 1.00 94.06 95 LYS A CA 1
ATOM 810 C C . LYS A 1 95 ? -8.762 -6.857 0.918 1.00 94.06 95 LYS A C 1
ATOM 812 O O . LYS A 1 95 ? -9.857 -6.492 0.504 1.00 94.06 95 LYS A O 1
ATOM 817 N N . ALA A 1 96 ? -8.614 -7.738 1.909 1.00 93.06 96 ALA A N 1
ATOM 818 C CA . ALA A 1 96 ? -9.740 -8.341 2.618 1.00 93.06 96 ALA A CA 1
ATOM 819 C C . ALA A 1 96 ? -10.348 -7.417 3.689 1.00 93.06 96 ALA A C 1
ATOM 821 O O . ALA A 1 96 ? -11.565 -7.362 3.825 1.00 93.06 96 ALA A O 1
ATOM 822 N N . ASN A 1 97 ? -9.522 -6.696 4.455 1.00 94.69 97 ASN A N 1
ATOM 823 C CA . ASN A 1 97 ? -9.979 -6.004 5.668 1.00 94.69 97 ASN A CA 1
ATOM 824 C C . ASN A 1 97 ? -10.235 -4.501 5.488 1.00 94.69 97 ASN A C 1
ATOM 826 O O . ASN A 1 97 ? -11.076 -3.937 6.186 1.00 94.69 97 ASN A O 1
ATOM 830 N N . PHE A 1 98 ? -9.527 -3.833 4.573 1.00 95.06 98 PHE A N 1
ATOM 831 C CA . PHE A 1 98 ? -9.543 -2.373 4.458 1.00 95.06 98 PHE A CA 1
ATOM 832 C C . PHE A 1 98 ? -10.934 -1.781 4.170 1.00 95.06 98 PHE A C 1
ATOM 834 O O . PHE A 1 98 ? -11.276 -0.813 4.844 1.00 95.06 98 PHE A O 1
ATOM 841 N N . PRO A 1 99 ? -11.785 -2.357 3.292 1.00 94.31 99 PRO A N 1
ATOM 842 C CA . PRO A 1 99 ? -13.138 -1.830 3.080 1.00 94.31 99 PRO A CA 1
ATOM 843 C C . PRO A 1 99 ? -13.980 -1.786 4.366 1.00 94.31 99 PRO A C 1
ATOM 845 O O . PRO A 1 99 ? -14.719 -0.833 4.609 1.00 94.31 99 PRO A O 1
ATOM 848 N N . TYR A 1 100 ? -13.838 -2.796 5.228 1.00 95.19 100 TYR A N 1
ATOM 849 C CA . TYR A 1 100 ? -14.555 -2.870 6.501 1.00 95.19 100 TYR A CA 1
ATOM 850 C C . TYR A 1 100 ? -13.991 -1.896 7.537 1.00 95.19 100 TYR A C 1
ATOM 852 O O . TYR A 1 100 ? -14.754 -1.243 8.250 1.00 95.19 100 TYR A O 1
ATOM 860 N N . ILE A 1 101 ? -12.663 -1.766 7.590 1.00 96.19 101 ILE A N 1
ATOM 861 C CA . ILE A 1 101 ? -11.963 -0.790 8.432 1.00 96.19 101 ILE A CA 1
ATOM 862 C C . ILE A 1 101 ? -12.390 0.638 8.062 1.00 96.19 101 ILE A C 1
ATOM 864 O O . ILE A 1 101 ? -12.741 1.424 8.940 1.00 96.19 101 ILE A O 1
ATOM 868 N N . GLU A 1 102 ? -12.400 0.963 6.769 1.00 95.69 102 GLU A N 1
ATOM 869 C CA . GLU A 1 102 ? -12.760 2.289 6.266 1.00 95.69 102 GLU A CA 1
ATOM 870 C C . GLU A 1 102 ? -14.230 2.623 6.562 1.00 95.69 102 GLU A C 1
ATOM 872 O O . GLU A 1 102 ? -14.544 3.708 7.058 1.00 95.69 102 GLU A O 1
ATOM 877 N N . ASN A 1 103 ? -15.141 1.673 6.332 1.00 95.38 103 ASN A N 1
ATOM 878 C CA . ASN A 1 103 ? -16.548 1.839 6.690 1.00 95.38 103 ASN A CA 1
ATOM 879 C C . ASN A 1 103 ? -16.726 2.053 8.201 1.00 95.38 103 ASN A C 1
ATOM 881 O O . ASN A 1 103 ? -17.475 2.930 8.631 1.00 95.38 103 ASN A O 1
ATOM 885 N N . LYS A 1 10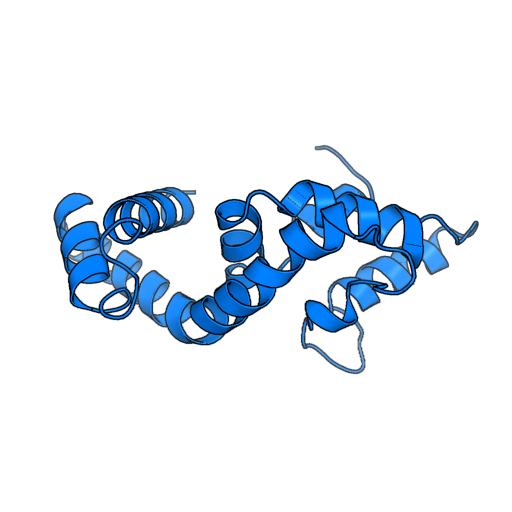4 ? -16.006 1.283 9.022 1.00 95.31 104 LYS A N 1
ATOM 886 C CA . LYS A 1 104 ? -16.072 1.403 10.480 1.00 95.31 104 LYS A CA 1
ATOM 887 C C . LYS A 1 104 ? -15.583 2.768 10.963 1.00 95.31 104 LYS A C 1
ATOM 889 O O . LYS A 1 104 ? -16.220 3.352 11.834 1.00 95.31 104 LYS A O 1
ATOM 894 N N . TRP A 1 105 ? -14.512 3.294 10.372 1.00 95.88 105 TRP A N 1
ATOM 895 C CA . TRP A 1 105 ? -14.017 4.642 10.652 1.00 95.88 105 TRP A CA 1
ATOM 896 C C . TRP A 1 105 ? -15.083 5.711 10.387 1.00 95.88 105 TRP A C 1
ATOM 898 O O . TRP A 1 105 ? -15.384 6.511 11.271 1.00 95.88 105 TRP A O 1
ATOM 908 N N . LYS A 1 106 ? -15.726 5.666 9.212 1.00 95.44 106 LYS A N 1
ATOM 909 C CA . LYS A 1 106 ? -16.811 6.591 8.835 1.00 95.44 106 LYS A CA 1
ATOM 910 C C . LYS A 1 106 ? -17.979 6.537 9.827 1.00 95.44 106 LYS A C 1
ATOM 912 O O . LYS A 1 106 ? -18.470 7.578 10.262 1.00 95.44 106 LYS A O 1
ATOM 917 N 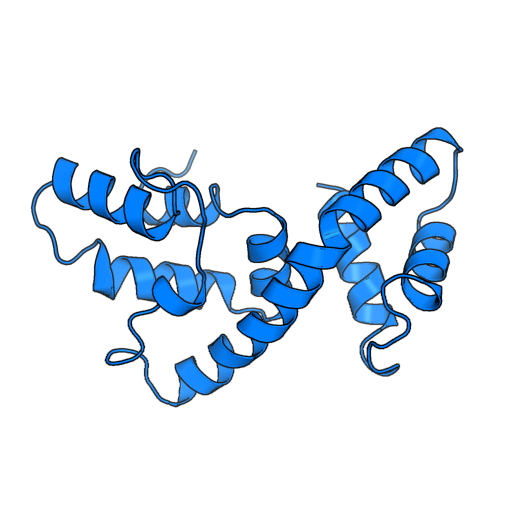N . VAL A 1 107 ? -18.385 5.332 10.233 1.00 95.56 107 VAL A N 1
ATOM 918 C CA . VAL A 1 107 ? -19.431 5.139 11.250 1.00 95.56 107 VAL A CA 1
ATOM 919 C C . VAL A 1 107 ? -19.004 5.715 12.601 1.00 95.56 107 VAL A C 1
ATOM 921 O O . VAL A 1 107 ? -19.772 6.450 13.214 1.00 95.56 107 VAL A O 1
ATOM 924 N N . ASN A 1 108 ? -17.786 5.440 13.063 1.00 94.44 108 ASN A N 1
ATOM 925 C CA . ASN A 1 108 ? -17.303 5.946 14.348 1.00 94.44 108 ASN A CA 1
ATOM 926 C C . ASN A 1 108 ? -17.270 7.483 14.382 1.00 94.44 108 ASN A C 1
ATOM 928 O O . ASN A 1 108 ? -17.749 8.067 15.354 1.00 94.44 108 ASN A O 1
ATOM 932 N N . LEU A 1 109 ? -16.821 8.131 13.300 1.00 93.00 109 LEU A N 1
ATOM 933 C CA . LEU A 1 109 ? -16.888 9.590 13.158 1.00 93.00 109 LEU A CA 1
ATOM 934 C C . LEU A 1 109 ? -18.328 10.112 13.251 1.00 93.00 109 LEU A C 1
ATOM 936 O O . LEU A 1 109 ? -18.583 11.077 13.968 1.00 93.00 109 LEU A O 1
ATOM 940 N N . SER A 1 110 ? -19.284 9.455 12.584 1.00 94.94 110 SER A N 1
ATOM 941 C CA . SER A 1 110 ? -20.702 9.855 12.631 1.00 94.94 110 SER A CA 1
ATOM 942 C C . SER A 1 110 ? -21.336 9.732 14.023 1.00 94.94 110 SER A C 1
ATOM 944 O O . SER A 1 110 ? -22.303 10.424 14.325 1.00 94.94 110 SER A O 1
ATOM 946 N N . LEU A 1 111 ? -20.772 8.873 14.877 1.00 95.69 111 LEU A N 1
ATOM 947 C CA . LEU A 1 111 ? -21.208 8.648 16.255 1.00 95.69 111 LEU A CA 1
ATOM 948 C C . LEU A 1 111 ? -20.438 9.501 17.276 1.00 95.69 111 LEU A C 1
ATOM 950 O O . LEU A 1 111 ? -20.668 9.356 18.473 1.00 95.69 111 LEU A O 1
ATOM 954 N N . GLY A 1 112 ? -19.515 10.361 16.832 1.00 94.69 112 GLY A N 1
ATOM 955 C CA . GLY A 1 112 ? -18.700 11.198 17.717 1.00 94.69 112 GLY A CA 1
ATOM 956 C C . GLY A 1 112 ? -17.653 10.428 18.528 1.00 94.69 112 GLY A C 1
ATOM 957 O O . GLY A 1 112 ? -17.190 10.934 19.547 1.00 94.69 112 GLY A O 1
ATOM 958 N N . LYS A 1 113 ? -17.278 9.216 18.096 1.00 95.44 113 LYS A N 1
ATOM 959 C CA . LYS A 1 113 ? -16.222 8.438 18.752 1.00 95.44 113 LYS A CA 1
ATOM 960 C C . LYS A 1 113 ? -14.850 9.061 18.526 1.00 95.44 113 LYS A C 1
ATOM 962 O O . LYS A 1 113 ? -14.551 9.606 17.464 1.00 95.44 113 LYS A O 1
ATOM 967 N N . THR A 1 114 ? -14.002 8.921 19.530 1.00 95.31 114 THR A N 1
ATOM 968 C CA . THR A 1 114 ? -12.618 9.382 19.529 1.00 95.31 114 THR A CA 1
ATOM 969 C C . THR A 1 114 ? -11.714 8.497 18.666 1.00 95.31 114 THR A C 1
ATOM 971 O O . THR A 1 114 ? -12.012 7.339 18.364 1.00 95.31 114 THR A O 1
ATOM 974 N N . GLU A 1 115 ? -10.547 9.035 18.297 1.00 94.50 115 GLU A N 1
ATOM 975 C CA . GLU A 1 115 ? -9.508 8.274 17.590 1.00 94.50 115 GLU A CA 1
ATOM 976 C C . GLU A 1 115 ? -9.014 7.078 18.412 1.00 94.50 115 GLU A C 1
ATOM 978 O O . GL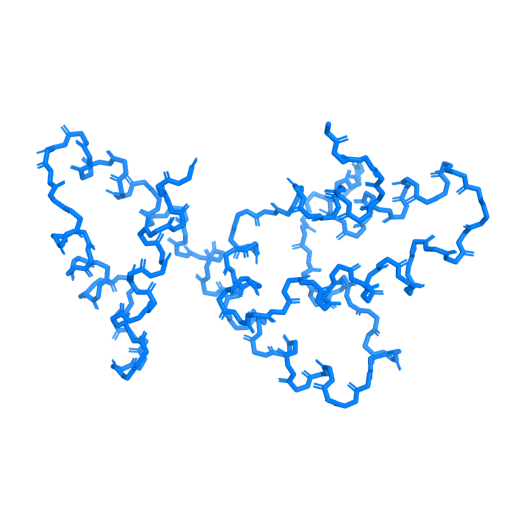U A 1 115 ? -8.755 6.014 17.849 1.00 94.50 115 GLU A O 1
ATOM 983 N N . GLN A 1 116 ? -8.918 7.240 19.736 1.00 95.62 116 GLN A N 1
ATOM 984 C CA . GLN A 1 116 ? -8.469 6.178 20.632 1.00 95.62 116 GLN A CA 1
ATOM 985 C C . GLN A 1 116 ? -9.462 5.013 20.654 1.00 95.62 116 GLN A C 1
ATOM 987 O O . GLN A 1 116 ? -9.050 3.869 20.495 1.00 95.62 116 GLN A O 1
ATOM 992 N N . GLU A 1 117 ? -10.767 5.295 20.730 1.00 95.94 117 GLU A N 1
ATOM 993 C CA . GLU A 1 117 ? -11.797 4.251 20.651 1.00 95.94 117 GLU A CA 1
ATOM 994 C C . GLU A 1 117 ? -11.713 3.463 19.337 1.00 95.94 117 GLU A C 1
ATOM 996 O O . GLU A 1 117 ? -11.862 2.242 19.324 1.00 95.94 117 GLU A O 1
ATOM 1001 N N . PHE A 1 118 ? -11.423 4.133 18.218 1.00 96.69 118 PHE A N 1
ATOM 1002 C CA . PHE A 1 118 ? -11.218 3.442 16.946 1.00 96.69 118 PHE A CA 1
ATOM 1003 C C . PHE A 1 118 ? -9.935 2.594 16.925 1.00 96.69 118 PHE A C 1
ATOM 1005 O O . PHE A 1 118 ? -9.951 1.481 16.398 1.00 96.69 118 PHE A O 1
ATOM 1012 N N . ILE A 1 119 ? -8.834 3.077 17.510 1.00 96.50 119 ILE A N 1
ATOM 1013 C CA . ILE A 1 119 ? -7.575 2.321 17.643 1.00 96.50 119 ILE A CA 1
ATOM 1014 C C . ILE A 1 119 ? -7.778 1.050 18.482 1.00 96.50 119 ILE A C 1
ATOM 1016 O O . ILE A 1 119 ? -7.271 -0.020 18.119 1.00 96.50 119 ILE A O 1
ATOM 1020 N N . ASP A 1 120 ? -8.552 1.142 19.561 1.00 95.06 120 ASP A N 1
ATOM 1021 C CA . ASP A 1 120 ? -8.859 0.016 20.443 1.00 95.06 120 ASP A CA 1
ATOM 1022 C C . ASP A 1 120 ? -9.756 -1.018 19.735 1.00 95.06 120 ASP A C 1
ATOM 1024 O O . ASP A 1 120 ? -9.505 -2.229 19.795 1.00 95.06 120 ASP A O 1
ATOM 1028 N N . GLU A 1 121 ? -10.756 -0.558 18.974 1.00 94.69 121 GLU A N 1
ATOM 1029 C CA . GLU A 1 121 ? -11.603 -1.413 18.130 1.00 94.69 121 GLU A CA 1
ATOM 1030 C C . GLU A 1 121 ? -10.810 -2.098 17.004 1.00 94.69 121 GLU A C 1
ATOM 1032 O O . GLU A 1 121 ? -10.998 -3.290 16.741 1.00 94.69 121 GLU A O 1
ATOM 1037 N N . LEU A 1 122 ? -9.890 -1.383 16.348 1.00 95.50 122 LEU A N 1
ATOM 1038 C CA . LEU A 1 122 ? -8.991 -1.967 15.349 1.00 95.50 122 LEU A CA 1
ATOM 1039 C C . LEU A 1 122 ? -8.150 -3.089 15.962 1.00 95.50 122 LEU A C 1
ATOM 1041 O O . LEU A 1 122 ? -8.057 -4.176 15.388 1.00 95.50 122 LEU A O 1
ATOM 1045 N N . SER A 1 123 ? -7.556 -2.826 17.125 1.00 94.25 123 SER A N 1
ATOM 1046 C CA . SER A 1 123 ? -6.643 -3.742 17.814 1.00 94.25 123 SER A CA 1
ATOM 1047 C C . SER A 1 123 ? -7.339 -5.014 18.304 1.00 94.25 123 SER A C 1
ATOM 1049 O O . SER A 1 123 ? -6.778 -6.106 18.194 1.00 94.25 123 SER A O 1
ATOM 1051 N N . SER A 1 124 ? -8.568 -4.889 18.810 1.00 92.50 124 SER A N 1
ATOM 1052 C CA . SER A 1 124 ? -9.376 -6.011 19.309 1.00 92.50 124 SER A CA 1
ATOM 1053 C C . SER A 1 124 ? -10.128 -6.774 18.209 1.00 92.50 124 SER A C 1
ATOM 1055 O O . SER A 1 124 ? -10.434 -7.955 18.380 1.00 92.50 124 SER A O 1
ATOM 1057 N N . GLY A 1 125 ? -10.402 -6.133 17.068 1.00 92.88 125 GLY A N 1
ATOM 1058 C CA . GLY A 1 125 ? -11.140 -6.707 15.943 1.00 92.88 125 GLY A CA 1
ATOM 1059 C C . GLY A 1 125 ? -10.247 -7.091 14.763 1.00 92.88 125 GLY A C 1
ATOM 1060 O O . GLY A 1 125 ? -9.745 -8.213 14.673 1.00 92.88 125 GLY A O 1
ATOM 1061 N N . TYR A 1 126 ? -10.081 -6.161 13.822 1.0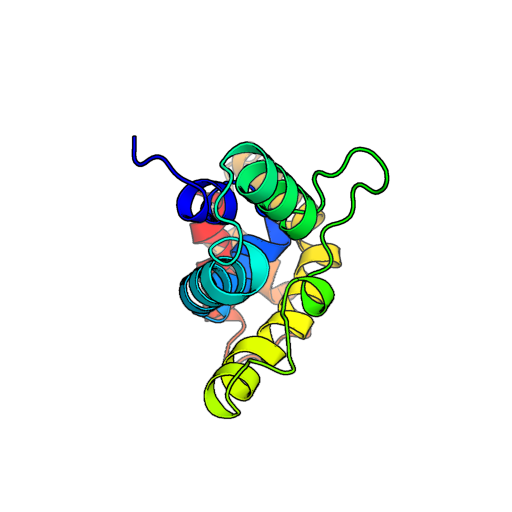0 92.25 126 TYR A N 1
ATOM 1062 C CA . TYR A 1 126 ? -9.436 -6.413 12.526 1.00 92.25 126 TYR A CA 1
ATOM 1063 C C . TYR A 1 126 ? -7.959 -6.803 12.639 1.00 92.25 126 TYR A C 1
ATOM 1065 O O . TYR A 1 126 ? -7.452 -7.550 11.807 1.00 92.25 126 TYR A O 1
ATOM 1073 N N . LEU A 1 127 ? -7.265 -6.321 13.671 1.00 94.25 127 LEU A N 1
ATOM 1074 C CA . LEU A 1 127 ? -5.849 -6.600 13.901 1.00 94.25 127 LEU A CA 1
ATOM 1075 C C . LEU A 1 127 ? -5.626 -7.707 14.937 1.00 94.25 127 LEU A C 1
ATOM 1077 O O . LEU A 1 127 ? -4.491 -7.907 15.359 1.00 94.25 127 LEU A O 1
ATOM 1081 N N . LYS A 1 128 ? -6.663 -8.452 15.347 1.00 92.25 128 LYS A N 1
ATOM 1082 C CA . LYS A 1 128 ? -6.556 -9.439 16.437 1.00 92.25 128 LYS A CA 1
ATOM 1083 C C . LYS A 1 128 ? -5.451 -10.481 16.220 1.00 92.25 128 LYS A C 1
ATOM 1085 O O . LYS A 1 128 ? -4.802 -10.883 17.178 1.00 92.25 128 LYS A O 1
ATOM 1090 N N . THR A 1 129 ? -5.224 -10.885 14.966 1.00 89.75 129 THR A N 1
ATOM 1091 C CA . THR A 1 129 ? -4.215 -11.883 14.571 1.00 89.75 129 THR A CA 1
ATOM 1092 C C . THR A 1 129 ? -2.847 -11.275 14.261 1.00 89.75 129 THR A C 1
ATOM 1094 O O . THR A 1 129 ? -1.904 -12.005 13.967 1.00 89.75 129 THR A O 1
ATOM 1097 N N . VAL A 1 130 ? -2.726 -9.946 14.279 1.00 92.31 130 VAL A N 1
ATOM 1098 C CA . VAL A 1 130 ? -1.450 -9.252 14.097 1.00 92.31 130 VAL A CA 1
ATOM 1099 C C . VAL A 1 130 ? -0.646 -9.352 15.391 1.00 92.31 130 VAL A C 1
ATOM 1101 O O . VAL A 1 130 ? -1.195 -9.218 16.482 1.00 92.31 130 VAL A O 1
ATOM 1104 N N . ASN A 1 131 ? 0.664 -9.568 15.268 1.00 92.12 131 ASN A N 1
ATOM 1105 C CA . ASN A 1 131 ? 1.577 -9.649 16.404 1.00 92.12 131 ASN A CA 1
ATOM 1106 C C . ASN A 1 131 ? 1.494 -8.389 17.291 1.00 92.12 131 ASN A C 1
ATOM 1108 O O . ASN A 1 131 ? 1.548 -7.261 16.790 1.00 92.12 131 ASN A O 1
ATOM 1112 N N . ASP A 1 132 ? 1.414 -8.582 18.610 1.00 89.44 132 ASP A N 1
ATOM 1113 C CA . ASP A 1 132 ? 1.226 -7.505 19.590 1.00 89.44 132 ASP A CA 1
ATOM 1114 C C . ASP A 1 132 ? 2.301 -6.411 19.515 1.00 89.44 132 ASP A C 1
ATOM 1116 O O . ASP A 1 132 ? 1.992 -5.230 19.673 1.00 89.44 132 ASP A O 1
ATOM 1120 N N . SER A 1 133 ? 3.543 -6.770 19.172 1.00 91.44 133 SER A N 1
ATOM 1121 C CA . SER A 1 133 ? 4.663 -5.821 19.056 1.00 91.44 133 SER A CA 1
ATOM 1122 C C . SER A 1 133 ? 4.473 -4.760 17.961 1.00 91.44 133 SER A C 1
ATOM 1124 O O . SER A 1 133 ? 5.075 -3.681 18.022 1.00 91.44 133 SER A O 1
ATOM 1126 N N . VAL A 1 134 ? 3.633 -5.046 16.959 1.00 93.31 134 VAL A N 1
ATOM 1127 C CA . VAL A 1 134 ? 3.354 -4.148 15.827 1.00 93.31 134 VAL A CA 1
ATOM 1128 C C . VAL A 1 134 ? 1.890 -3.722 15.742 1.00 93.31 134 VAL A C 1
ATOM 1130 O O . VAL A 1 134 ? 1.604 -2.731 15.075 1.00 93.31 134 VAL A O 1
ATOM 1133 N N . LYS A 1 135 ? 0.978 -4.398 16.449 1.00 94.75 135 LYS A N 1
ATOM 1134 C CA . LYS A 1 135 ? -0.473 -4.158 16.423 1.00 94.75 135 LYS A CA 1
ATOM 1135 C C . LYS A 1 135 ? -0.848 -2.701 16.695 1.00 94.75 135 LYS A C 1
ATOM 1137 O O . LYS A 1 135 ? -1.492 -2.081 15.855 1.00 94.75 135 LYS A O 1
ATOM 1142 N N . ASN A 1 136 ? -0.384 -2.123 17.806 1.00 93.94 136 ASN A N 1
ATOM 1143 C CA . ASN A 1 136 ? -0.714 -0.733 18.146 1.00 93.94 136 ASN A CA 1
ATOM 1144 C C . ASN A 1 136 ? -0.131 0.264 17.126 1.00 93.94 136 ASN A C 1
ATOM 1146 O O . ASN A 1 136 ? -0.804 1.191 16.684 1.00 9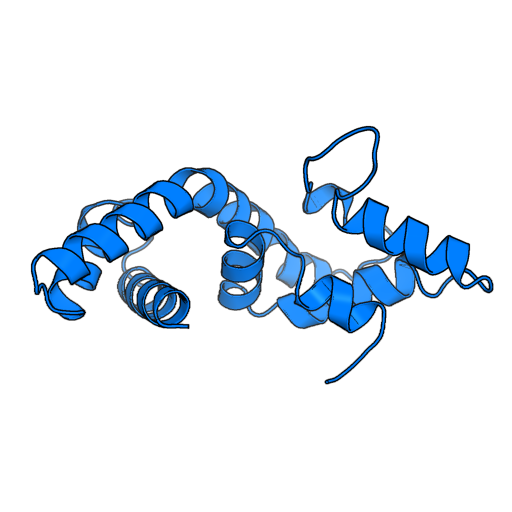3.94 136 ASN A O 1
ATOM 1150 N N . LYS A 1 137 ? 1.113 0.036 16.681 1.00 96.06 137 LYS A N 1
ATOM 1151 C CA . LYS A 1 137 ? 1.762 0.871 15.652 1.00 96.06 137 LYS A CA 1
ATOM 1152 C C . LYS A 1 137 ? 0.981 0.839 14.339 1.00 96.06 137 LYS A C 1
ATOM 1154 O O . LYS A 1 137 ? 0.832 1.870 13.689 1.00 96.06 137 LYS A O 1
ATOM 1159 N N . LEU A 1 138 ? 0.484 -0.338 13.970 1.00 96.69 138 LEU A N 1
ATOM 1160 C CA . LEU A 1 138 ? -0.335 -0.539 12.788 1.00 96.69 138 LEU A CA 1
ATOM 1161 C C . LEU A 1 138 ? -1.698 0.149 12.921 1.00 96.69 138 LEU A C 1
ATOM 1163 O O . LEU A 1 138 ? -2.111 0.827 11.987 1.00 96.69 138 LEU A O 1
ATOM 1167 N N . ALA A 1 139 ? -2.365 0.028 14.072 1.00 96.88 139 ALA A N 1
ATOM 1168 C CA . ALA A 1 139 ? -3.640 0.696 14.329 1.00 96.88 139 ALA A CA 1
ATOM 1169 C C . ALA A 1 139 ? -3.510 2.220 14.186 1.00 96.88 139 ALA A C 1
ATOM 1171 O O . ALA A 1 139 ? -4.220 2.826 13.390 1.00 96.88 139 ALA A O 1
ATOM 1172 N N . VAL A 1 140 ? -2.524 2.821 14.861 1.00 96.69 140 VAL A N 1
ATOM 1173 C CA . VAL A 1 140 ? -2.225 4.260 14.756 1.00 96.69 140 VAL A CA 1
ATOM 1174 C C . VAL A 1 140 ? -1.905 4.661 13.312 1.00 96.69 140 VAL A C 1
ATOM 1176 O O . VAL A 1 140 ? -2.371 5.692 12.827 1.00 96.69 140 VAL A O 1
ATOM 1179 N N . PHE A 1 141 ? -1.118 3.851 12.600 1.00 97.38 141 PHE A N 1
ATOM 1180 C CA . PHE A 1 141 ? -0.783 4.102 11.200 1.00 97.38 141 PHE A CA 1
ATOM 1181 C C . PHE A 1 141 ? -2.023 4.104 10.292 1.00 97.38 141 PHE A C 1
ATOM 1183 O O . PHE A 1 141 ? -2.173 5.017 9.479 1.00 97.38 141 PHE A O 1
ATOM 1190 N N . ILE A 1 142 ? -2.917 3.124 10.447 1.00 97.31 142 ILE A N 1
ATOM 1191 C CA . ILE A 1 142 ? -4.171 3.025 9.689 1.00 97.31 142 ILE A CA 1
ATOM 1192 C C . ILE A 1 142 ? -5.067 4.232 9.979 1.00 97.31 142 ILE A C 1
ATOM 1194 O O . ILE A 1 142 ? -5.540 4.871 9.041 1.00 97.31 142 ILE A O 1
ATOM 1198 N N . THR A 1 143 ? -5.253 4.593 11.252 1.00 96.88 143 THR A N 1
ATOM 1199 C CA . THR A 1 143 ? -6.045 5.771 11.641 1.00 96.88 143 THR A CA 1
ATOM 1200 C C . THR A 1 143 ? -5.500 7.042 10.989 1.00 96.88 143 THR A C 1
ATOM 1202 O O . THR A 1 143 ? -6.247 7.801 10.380 1.00 96.88 143 THR A O 1
ATOM 1205 N N . ASN A 1 144 ? -4.179 7.242 11.011 1.00 96.50 144 ASN A N 1
ATOM 1206 C CA . ASN A 1 144 ? -3.540 8.384 10.349 1.00 96.50 144 ASN A CA 1
ATOM 1207 C C . ASN A 1 144 ? -3.670 8.361 8.820 1.00 96.50 144 ASN A C 1
ATOM 1209 O O . ASN A 1 144 ? -3.695 9.421 8.195 1.00 96.50 144 ASN A O 1
ATOM 1213 N N . TYR A 1 145 ? -3.731 7.180 8.202 1.00 95.88 145 TYR A N 1
ATOM 1214 C CA . TYR A 1 145 ? -3.982 7.058 6.767 1.00 95.88 145 TYR A CA 1
ATOM 1215 C C . TYR A 1 145 ? -5.399 7.517 6.407 1.00 95.88 145 TYR A C 1
ATOM 1217 O O . TYR A 1 145 ? -5.559 8.249 5.437 1.00 95.88 145 TYR A O 1
ATOM 1225 N N . LEU A 1 146 ? -6.399 7.132 7.205 1.00 95.12 146 LEU A N 1
ATOM 1226 C CA . LEU A 1 146 ? -7.821 7.429 6.981 1.00 95.12 146 LEU A CA 1
ATOM 1227 C C . LEU A 1 146 ? -8.222 8.885 7.269 1.00 95.12 146 LEU A C 1
ATOM 1229 O O . LEU A 1 146 ? -9.327 9.295 6.928 1.00 95.12 146 LEU A O 1
ATOM 1233 N N . LYS A 1 147 ? -7.346 9.658 7.917 1.00 91.50 147 LYS A N 1
ATOM 1234 C CA . LYS A 1 147 ? -7.537 11.094 8.185 1.00 91.50 147 LYS A CA 1
ATOM 1235 C C . LYS A 1 147 ? -7.179 11.998 6.999 1.00 91.50 147 LYS A C 1
ATOM 1237 O O . LYS A 1 147 ? -7.391 13.204 7.093 1.00 91.50 147 LYS A O 1
ATOM 1242 N N . LYS A 1 148 ? -6.556 11.445 5.956 1.00 73.31 148 LYS A N 1
ATOM 1243 C CA . LYS A 1 148 ? -6.156 12.179 4.747 1.00 73.31 148 LYS A CA 1
ATOM 1244 C C . LYS A 1 148 ? -7.335 12.422 3.824 1.00 73.31 148 LYS A C 1
ATOM 1246 O O . LYS A 1 148 ? -7.312 13.496 3.187 1.00 73.31 148 LYS A O 1
#

Radius of gyration: 17.17 Å; chains: 1; bounding box: 39×32×48 Å

pLDDT: mean 91.57, std 8.19, range [46.91, 97.38]